Protein AF-A0A9D6KCE3-F1 (afdb_monomer_lite)

Secondary structure (DSSP, 8-state):
--TTTTTTT-HHHHHHHHHHHHHHHHTTT---HHHHHHHHHHHHHHHTS-HHHHHHHHHHHHHHHTS-HHHHHHHHHHHHHHTTS-HHHHHHHHHHHHHHHHS-HHHHHHHHHHHHHHHHS-HHHHHHHHHHHHHTT-

Sequence (138 aa):
MNRALFKKGLWVGMIAVAVLFVGAARAQENPNPEQAKHFQELQQRWRSLSPERQAALKERFKQFKQLPPEERALLMQRFRRFQRLSSEERERIKENFRRWRLLPPERKMELRKKFDSFQKMNPEQRERFREQSRKRRR

Radius of gyration: 19.02 Å; chains: 1; bounding box: 46×37×46 Å

Structure (mmCIF, N/CA/C/O backbone):
data_AF-A0A9D6KCE3-F1
#
_entry.id   AF-A0A9D6KCE3-F1
#
loop_
_atom_site.group_PDB
_atom_site.id
_atom_site.type_symbol
_atom_site.label_atom_id
_atom_site.label_alt_id
_atom_site.label_comp_id
_atom_site.label_asym_id
_atom_site.label_entity_id
_atom_site.label_seq_id
_atom_site.pdbx_PDB_ins_code
_atom_site.Cartn_x
_atom_site.Cartn_y
_atom_site.Cartn_z
_atom_site.occupancy
_atom_site.B_iso_or_equiv
_atom_site.auth_seq_id
_atom_site.auth_comp_id
_atom_site.auth_asym_id
_atom_site.auth_atom_id
_atom_site.pdbx_PDB_model_num
ATOM 1 N N . MET A 1 1 ? -8.340 -6.162 -14.966 1.00 36.62 1 MET A N 1
ATOM 2 C CA . MET A 1 1 ? -8.004 -5.730 -13.585 1.00 36.62 1 MET A CA 1
ATOM 3 C C . MET A 1 1 ? -8.372 -4.262 -13.420 1.00 36.62 1 MET A C 1
ATOM 5 O O . MET A 1 1 ? -7.669 -3.409 -13.957 1.00 36.62 1 MET A O 1
ATOM 9 N N . ASN A 1 2 ? -9.486 -3.962 -12.744 1.00 29.75 2 ASN A N 1
ATOM 10 C CA . ASN A 1 2 ? -9.978 -2.594 -12.577 1.00 29.75 2 ASN A CA 1
ATOM 11 C C . ASN A 1 2 ? -8.948 -1.725 -11.840 1.00 29.75 2 ASN A C 1
ATOM 13 O O . ASN A 1 2 ? -8.785 -1.765 -10.621 1.00 29.75 2 ASN A O 1
ATOM 17 N N . ARG A 1 3 ? -8.227 -0.904 -12.612 1.00 42.88 3 ARG A N 1
ATOM 18 C CA . ARG A 1 3 ? -7.148 -0.007 -12.161 1.00 42.88 3 ARG A CA 1
ATOM 19 C C . ARG A 1 3 ? -7.649 1.140 -11.263 1.00 42.88 3 ARG A C 1
ATOM 21 O O . ARG A 1 3 ? -6.874 2.043 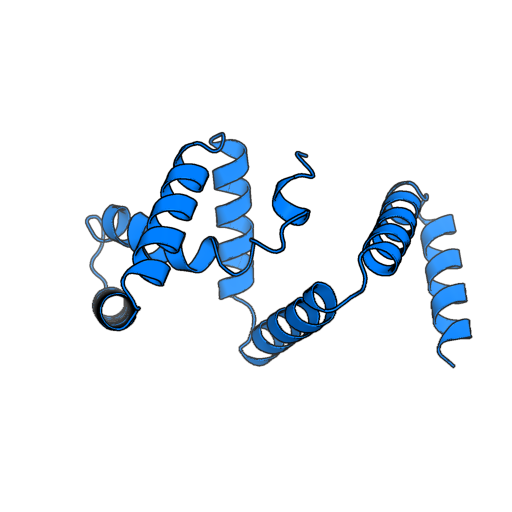-10.954 1.00 42.88 3 ARG A O 1
ATOM 28 N N . ALA A 1 4 ? -8.926 1.143 -10.878 1.00 37.28 4 ALA A N 1
ATOM 29 C CA . ALA A 1 4 ? -9.576 2.181 -10.084 1.00 37.28 4 ALA A CA 1
ATOM 30 C C . ALA A 1 4 ? -9.224 2.100 -8.588 1.00 37.28 4 ALA A C 1
ATOM 32 O O . ALA A 1 4 ? -9.032 3.136 -7.955 1.00 37.28 4 ALA A O 1
ATOM 33 N N . LEU A 1 5 ? -9.007 0.899 -8.038 1.00 41.41 5 LEU A N 1
ATOM 34 C CA . LEU A 1 5 ? -8.707 0.730 -6.607 1.00 41.41 5 LEU A CA 1
ATOM 35 C C . LEU A 1 5 ? -7.290 1.203 -6.219 1.00 41.41 5 LEU A C 1
ATOM 37 O O . LEU A 1 5 ? -7.055 1.604 -5.081 1.00 41.41 5 LEU A O 1
ATOM 41 N N . PHE A 1 6 ? -6.354 1.237 -7.176 1.00 39.06 6 PHE A N 1
ATOM 42 C CA . PHE A 1 6 ? -5.007 1.802 -6.989 1.00 39.06 6 PHE A CA 1
ATOM 43 C C . PHE A 1 6 ? -4.963 3.334 -7.143 1.00 39.06 6 PHE A C 1
ATOM 45 O O . PHE A 1 6 ? -4.039 3.970 -6.640 1.00 39.06 6 P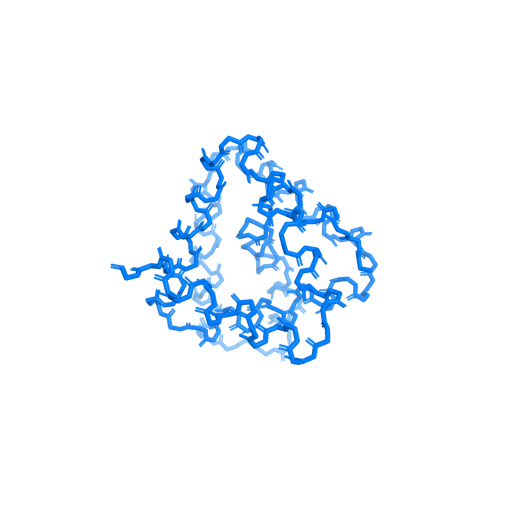HE A O 1
ATOM 52 N N . LYS A 1 7 ? -5.959 3.949 -7.805 1.00 40.62 7 LYS A N 1
AT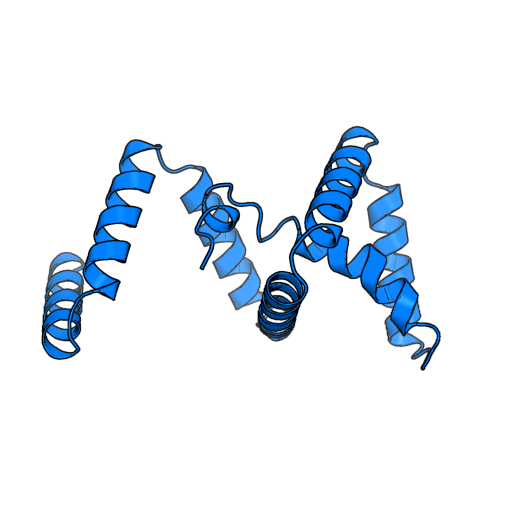OM 53 C CA . LYS A 1 7 ? -5.977 5.396 -8.102 1.00 40.62 7 LYS A CA 1
ATOM 54 C C . LYS A 1 7 ? -6.167 6.279 -6.862 1.00 40.62 7 LYS A C 1
ATOM 56 O O . LYS A 1 7 ? -5.783 7.439 -6.913 1.00 40.62 7 LYS A O 1
ATOM 61 N N . LYS A 1 8 ? -6.718 5.761 -5.756 1.00 35.28 8 LYS A N 1
ATOM 62 C CA . LYS A 1 8 ? -7.082 6.580 -4.579 1.00 35.28 8 LYS A CA 1
ATOM 63 C C . LYS A 1 8 ? -6.270 6.312 -3.303 1.00 35.28 8 LYS A C 1
ATOM 65 O O . LYS A 1 8 ? -6.599 6.849 -2.254 1.00 35.28 8 LYS A O 1
ATOM 70 N N . GLY A 1 9 ? -5.222 5.484 -3.341 1.00 40.22 9 GLY A N 1
ATOM 71 C CA . GLY A 1 9 ? -4.448 5.170 -2.127 1.00 40.22 9 GLY A CA 1
ATOM 72 C C . GLY A 1 9 ? -5.281 4.519 -1.004 1.00 40.22 9 GLY A C 1
ATOM 73 O O . GLY A 1 9 ? -4.962 4.614 0.176 1.00 40.22 9 GLY A O 1
ATOM 74 N N . LEU A 1 10 ? -6.377 3.850 -1.353 1.00 46.81 10 LEU A N 1
ATOM 75 C CA . LEU A 1 10 ? -7.348 3.331 -0.388 1.00 46.81 10 LEU A CA 1
ATOM 76 C C . LEU A 1 10 ? -7.038 1.905 0.112 1.00 46.81 10 LEU A C 1
ATOM 78 O O . LEU A 1 10 ? -7.856 1.311 0.803 1.00 46.81 10 LEU A O 1
ATOM 82 N N . TRP A 1 11 ? -5.873 1.331 -0.202 1.00 45.91 11 TRP A N 1
ATOM 83 C CA . TRP A 1 11 ? -5.587 -0.079 0.106 1.00 45.91 11 TRP A CA 1
ATOM 84 C C . TRP A 1 11 ? -5.212 -0.337 1.572 1.00 45.91 11 TRP A C 1
ATOM 86 O O . TRP A 1 11 ? -5.661 -1.318 2.158 1.00 45.91 11 TRP A O 1
ATOM 96 N N . VAL A 1 12 ? -4.468 0.577 2.204 1.00 45.50 12 VAL A N 1
ATOM 97 C CA . VAL A 1 12 ? -4.086 0.446 3.625 1.00 45.50 12 VAL A CA 1
ATOM 98 C C . VAL A 1 12 ? -5.285 0.718 4.552 1.00 45.50 12 VAL A C 1
ATOM 100 O O . VAL A 1 12 ? -5.374 0.158 5.638 1.00 45.50 12 VAL A O 1
ATOM 103 N N . GLY A 1 13 ? -6.247 1.535 4.103 1.00 40.53 13 GLY A N 1
ATOM 104 C CA . GLY A 1 13 ? -7.429 1.911 4.884 1.00 40.53 13 GLY A CA 1
ATOM 105 C C . GLY A 1 13 ? -8.632 0.967 4.770 1.00 40.53 13 GLY A C 1
ATOM 106 O O . GLY A 1 13 ? -9.408 0.893 5.715 1.00 40.53 13 GLY A O 1
ATOM 107 N N . MET A 1 14 ? -8.822 0.262 3.647 1.00 46.03 14 MET A N 1
ATOM 108 C CA . MET A 1 14 ? -9.971 -0.652 3.469 1.00 46.03 14 MET A CA 1
ATOM 109 C C . MET A 1 14 ? -9.806 -1.977 4.217 1.00 46.03 14 MET A C 1
ATOM 111 O O . MET A 1 14 ? -10.776 -2.573 4.676 1.00 46.03 14 MET A O 1
ATOM 115 N N . ILE A 1 15 ? -8.566 -2.418 4.378 1.00 48.75 15 ILE A N 1
ATOM 116 C CA . ILE A 1 15 ? -8.239 -3.693 5.003 1.00 48.75 15 ILE A CA 1
ATOM 117 C C . ILE A 1 15 ? -8.511 -3.687 6.516 1.00 48.75 15 ILE A C 1
ATOM 119 O O . ILE A 1 15 ? -9.056 -4.656 7.038 1.00 48.75 15 ILE A O 1
ATOM 123 N N . ALA A 1 16 ? -8.202 -2.586 7.210 1.00 48.09 16 ALA A N 1
ATOM 124 C CA . ALA A 1 16 ? -8.461 -2.465 8.646 1.00 48.09 16 ALA A CA 1
ATOM 125 C C . ALA A 1 16 ? -9.961 -2.578 8.983 1.00 48.09 16 ALA A C 1
ATOM 127 O O . ALA A 1 16 ? -10.316 -3.079 10.044 1.00 48.09 16 ALA A O 1
ATOM 128 N N . VAL A 1 17 ? -10.847 -2.181 8.060 1.00 47.16 17 VAL A N 1
ATOM 129 C CA . VAL A 1 17 ? -12.304 -2.292 8.244 1.00 47.16 17 VAL A CA 1
ATOM 130 C C . VAL A 1 17 ? -12.833 -3.678 7.888 1.00 47.16 17 VAL A C 1
ATOM 132 O O . VAL A 1 17 ? -13.759 -4.163 8.530 1.00 47.16 17 VAL A O 1
ATOM 135 N N . ALA A 1 18 ? -12.230 -4.358 6.910 1.00 46.84 18 ALA A N 1
ATOM 136 C CA . ALA A 1 18 ? -12.599 -5.734 6.594 1.00 46.84 18 ALA A CA 1
ATOM 137 C C . ALA A 1 18 ? -12.321 -6.686 7.774 1.00 46.84 18 ALA A C 1
ATOM 139 O O . ALA A 1 18 ? -13.110 -7.595 8.002 1.00 46.84 18 ALA A O 1
ATOM 140 N N . VAL A 1 19 ? -11.278 -6.443 8.580 1.00 49.97 19 VAL A N 1
ATOM 141 C CA . VAL A 1 19 ? -11.038 -7.192 9.833 1.00 49.97 19 VAL A CA 1
ATOM 142 C C . VAL A 1 19 ? -12.160 -6.966 10.851 1.00 49.97 19 VAL A C 1
ATOM 144 O O . VAL A 1 19 ? -12.610 -7.924 11.473 1.00 49.97 19 VAL A O 1
ATOM 147 N N . LEU A 1 20 ? -12.670 -5.734 10.965 1.00 48.50 20 LEU A N 1
ATOM 148 C CA . LEU A 1 20 ? -13.748 -5.391 11.903 1.00 48.50 20 LEU A CA 1
ATOM 149 C C . LEU A 1 20 ? -15.080 -6.091 11.590 1.00 48.50 20 LEU A C 1
ATOM 151 O O . LEU A 1 20 ? -15.877 -6.292 12.499 1.00 48.50 20 LEU A O 1
ATOM 155 N N . PHE A 1 21 ? -15.324 -6.489 10.337 1.00 45.34 21 PHE A N 1
ATOM 156 C CA . PHE A 1 21 ? -16.601 -7.091 9.937 1.00 45.34 21 PHE A CA 1
ATOM 157 C C . PHE A 1 21 ? -16.518 -8.541 9.439 1.00 45.34 21 PHE A C 1
ATOM 159 O O . PHE A 1 21 ? -17.505 -9.262 9.544 1.00 45.34 21 PHE A O 1
ATOM 166 N N . VAL A 1 22 ? -15.377 -9.004 8.915 1.00 45.47 22 VAL A N 1
ATOM 167 C CA . VAL A 1 22 ? -15.191 -10.419 8.528 1.00 45.47 22 VAL A CA 1
ATOM 168 C C . VAL A 1 22 ? -14.829 -11.281 9.745 1.00 45.47 22 VAL A C 1
ATOM 170 O O . VAL A 1 22 ? -15.131 -12.471 9.751 1.00 45.47 22 VAL A O 1
ATOM 173 N N . GLY A 1 23 ? -14.252 -10.690 10.801 1.00 45.69 23 GLY A N 1
ATOM 174 C CA . GLY A 1 23 ? -13.988 -11.389 12.064 1.00 45.69 23 GLY A CA 1
ATOM 175 C C . GLY A 1 23 ? -15.262 -11.844 12.784 1.00 45.69 23 GLY A C 1
ATOM 176 O O . GLY A 1 23 ? -15.306 -12.960 13.286 1.00 45.69 23 GLY A O 1
ATOM 177 N N . ALA A 1 24 ? -16.333 -11.043 12.747 1.00 42.88 24 ALA A N 1
ATOM 178 C CA . ALA A 1 24 ? -17.601 -11.382 13.401 1.00 42.88 24 ALA A CA 1
ATOM 179 C C . ALA A 1 24 ? -18.294 -12.612 12.783 1.00 42.88 24 ALA A C 1
ATOM 181 O O . ALA A 1 24 ? -18.948 -13.362 13.494 1.00 42.88 24 ALA A O 1
ATOM 182 N N . ALA A 1 25 ? -18.112 -12.853 11.478 1.00 40.06 25 ALA A N 1
ATOM 183 C CA . ALA A 1 25 ? -18.742 -13.976 10.780 1.00 40.06 25 ALA A CA 1
ATOM 184 C C . ALA A 1 25 ? -17.970 -15.305 10.907 1.00 40.06 25 ALA A C 1
ATOM 186 O O . ALA A 1 25 ? -18.542 -16.355 10.649 1.00 40.06 25 ALA A O 1
ATOM 187 N N . ARG A 1 26 ? -16.680 -15.280 11.290 1.00 44.06 26 ARG A N 1
ATOM 188 C CA . ARG A 1 26 ? -15.867 -16.495 11.525 1.00 44.06 26 ARG A CA 1
ATOM 189 C C . ARG A 1 26 ? -15.589 -16.800 12.996 1.00 44.06 26 ARG A C 1
ATOM 191 O O . ARG A 1 26 ? -15.171 -17.910 13.303 1.00 44.06 26 ARG A O 1
ATOM 198 N N . ALA A 1 27 ? -15.854 -15.859 13.901 1.00 44.06 27 ALA A N 1
ATOM 199 C CA . ALA A 1 27 ? -15.762 -16.083 15.344 1.00 44.06 27 ALA A CA 1
ATOM 200 C C . ALA A 1 27 ? -16.806 -17.087 15.873 1.00 44.06 27 ALA A C 1
ATOM 202 O O . ALA A 1 27 ? -16.660 -17.580 16.986 1.00 44.06 27 ALA A O 1
ATOM 203 N N . GLN A 1 28 ? -17.839 -17.399 15.082 1.00 42.06 28 GLN A N 1
ATOM 204 C CA . GLN A 1 28 ? -18.905 -18.325 15.461 1.00 42.06 28 GLN A CA 1
ATOM 205 C C . GLN A 1 28 ? -18.544 -19.807 15.232 1.00 42.06 28 GLN A C 1
ATOM 207 O O . GLN A 1 28 ? -19.185 -20.669 15.819 1.00 42.06 28 GLN A O 1
ATOM 212 N N . GLU A 1 29 ? -17.504 -20.114 14.442 1.00 42.59 29 GLU A N 1
ATOM 213 C CA . GLU A 1 29 ? -17.108 -21.502 14.128 1.00 42.59 29 GLU A CA 1
ATOM 214 C C . GLU A 1 29 ? -15.920 -22.023 14.964 1.00 42.59 29 GLU A C 1
ATOM 216 O O . GLU A 1 29 ? -15.763 -23.235 15.074 1.00 42.59 29 GLU A O 1
ATOM 221 N N . ASN A 1 30 ? -15.086 -21.159 15.573 1.00 50.53 30 ASN A N 1
ATOM 222 C CA . ASN A 1 30 ? -14.035 -21.590 16.514 1.00 50.53 30 ASN A CA 1
ATOM 223 C C . ASN A 1 30 ? -13.483 -20.417 17.371 1.00 50.53 30 ASN A C 1
ATOM 225 O O . ASN A 1 30 ? -12.611 -19.673 16.902 1.00 50.53 30 ASN A O 1
ATOM 229 N N . PRO A 1 31 ? -13.964 -20.203 18.610 1.00 52.38 31 PRO A N 1
ATOM 230 C CA . PRO A 1 31 ? -13.528 -19.092 19.453 1.00 52.38 31 PRO A CA 1
ATOM 231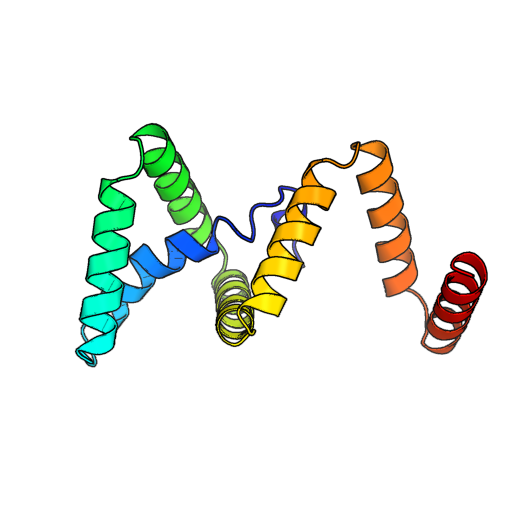 C C . PRO A 1 31 ? -12.173 -19.395 20.113 1.00 52.38 31 PRO A C 1
ATOM 233 O O . PRO A 1 31 ? -12.095 -19.785 21.274 1.00 52.38 31 PRO A O 1
ATOM 236 N N . ASN A 1 32 ? -11.071 -19.190 19.387 1.00 62.22 32 ASN A N 1
ATOM 237 C CA . ASN A 1 32 ? -9.748 -19.159 20.014 1.00 62.22 32 ASN A CA 1
ATOM 238 C C . ASN A 1 32 ? -9.659 -17.917 20.944 1.00 62.22 32 ASN A C 1
ATOM 240 O O . ASN A 1 32 ? -9.892 -16.798 20.468 1.00 62.22 32 ASN A O 1
ATOM 244 N N . PRO A 1 33 ? -9.297 -18.063 22.235 1.00 61.66 33 PRO A N 1
ATOM 245 C CA . PRO A 1 33 ? -9.207 -16.952 23.191 1.00 61.66 33 PRO A CA 1
ATOM 246 C C . PRO A 1 33 ? -8.252 -15.823 22.764 1.00 61.66 33 PRO A C 1
ATOM 248 O O . PRO A 1 33 ? -8.480 -14.662 23.113 1.00 61.66 33 PRO A O 1
ATOM 251 N N . GLU A 1 34 ? -7.227 -16.103 21.954 1.00 64.75 34 GLU A N 1
ATOM 252 C CA . GLU A 1 34 ? -6.366 -15.053 21.390 1.00 64.75 34 GLU A CA 1
ATOM 253 C C . GLU A 1 34 ? -7.093 -14.179 20.359 1.00 64.75 34 GLU A C 1
ATOM 255 O O . GLU A 1 34 ? -6.889 -12.964 20.299 1.00 64.75 34 GLU A O 1
ATOM 260 N N . GLN A 1 35 ? -8.001 -14.768 19.575 1.00 59.50 35 GLN A N 1
ATOM 261 C CA . GLN A 1 35 ? -8.817 -14.017 18.617 1.00 59.50 35 GLN A CA 1
ATOM 262 C C . GLN A 1 35 ? -9.841 -13.134 19.335 1.00 59.50 35 GLN A C 1
ATOM 264 O O . GLN A 1 35 ? -10.097 -12.016 18.888 1.00 59.50 35 GLN A O 1
ATOM 269 N N . ALA A 1 36 ? -10.378 -13.596 20.471 1.00 64.06 36 ALA A N 1
ATOM 270 C CA . ALA A 1 36 ? -11.282 -12.809 21.305 1.00 64.06 36 ALA A CA 1
ATOM 271 C C . ALA A 1 36 ? -10.595 -11.550 21.865 1.00 64.06 36 ALA A C 1
ATOM 273 O O . ALA A 1 36 ? -11.158 -10.458 21.769 1.00 64.06 36 ALA A O 1
ATOM 274 N N . LYS A 1 37 ? -9.352 -11.667 22.360 1.00 69.12 37 LYS A N 1
ATOM 275 C CA . LYS A 1 37 ? -8.552 -10.507 22.801 1.00 69.12 37 LYS A CA 1
ATOM 276 C C . LYS A 1 37 ? -8.295 -9.528 21.658 1.00 69.12 37 LYS A C 1
ATOM 278 O O . LYS A 1 37 ? -8.545 -8.333 21.800 1.00 69.12 37 LYS A O 1
ATOM 283 N N . HIS A 1 38 ? -7.888 -10.032 20.493 1.00 64.69 38 HIS A N 1
ATOM 284 C CA . HIS A 1 38 ? -7.670 -9.185 19.321 1.00 64.69 38 HIS A CA 1
ATOM 285 C C . HIS A 1 38 ? -8.951 -8.454 18.883 1.00 64.69 38 HIS A C 1
ATOM 287 O O . HIS A 1 38 ? -8.916 -7.281 18.511 1.00 64.69 38 HIS A O 1
ATOM 293 N N . PHE A 1 39 ? -10.102 -9.125 18.961 1.00 59.03 39 PHE A N 1
ATOM 294 C CA . PHE A 1 39 ? -11.396 -8.522 18.657 1.00 59.03 39 PHE A CA 1
ATOM 295 C C . PHE A 1 39 ? -11.773 -7.420 19.657 1.00 59.03 39 PHE A C 1
ATOM 297 O O . PHE A 1 39 ? -12.222 -6.350 19.241 1.00 59.03 39 PHE A O 1
ATOM 304 N N . GLN A 1 40 ? -11.532 -7.632 20.954 1.00 69.56 40 GLN A N 1
ATOM 305 C CA . GLN A 1 40 ? -11.746 -6.613 21.986 1.00 69.56 40 GLN A CA 1
ATOM 306 C C . GLN A 1 40 ? -10.867 -5.374 21.761 1.00 69.56 40 GLN A C 1
ATOM 308 O O . GLN A 1 40 ? -11.376 -4.253 21.782 1.00 69.56 40 GLN A O 1
ATOM 313 N N . GLU A 1 41 ? -9.577 -5.552 21.465 1.00 72.56 41 GLU A N 1
ATOM 314 C CA . GLU A 1 41 ? -8.665 -4.443 21.145 1.00 72.56 41 GLU A CA 1
ATOM 315 C C . GLU A 1 41 ? -9.141 -3.638 19.930 1.00 72.56 41 GLU A C 1
ATOM 317 O O . GLU A 1 41 ? -9.110 -2.404 19.918 1.00 72.56 41 GLU A O 1
ATOM 322 N N . LEU A 1 42 ? -9.607 -4.329 18.889 1.00 66.38 42 LEU A N 1
ATOM 323 C CA . LEU A 1 42 ? -10.145 -3.693 17.692 1.00 66.38 42 LEU A CA 1
ATOM 324 C C . LEU A 1 42 ? -11.443 -2.933 17.981 1.00 66.38 42 LEU A C 1
ATOM 326 O O . LEU A 1 42 ? -11.634 -1.836 17.451 1.00 66.38 42 LEU A O 1
ATOM 330 N N . GLN A 1 43 ? -12.312 -3.473 18.836 1.00 68.50 43 GLN A N 1
ATOM 331 C CA . GLN A 1 43 ? -13.543 -2.810 19.259 1.00 68.50 43 GLN A CA 1
ATOM 332 C C . GLN A 1 43 ? -13.254 -1.556 20.091 1.00 68.50 43 GLN A C 1
ATOM 334 O O . GLN A 1 43 ? -13.881 -0.518 19.868 1.00 68.50 43 GLN A O 1
ATOM 339 N N . GLN A 1 44 ? -12.285 -1.613 21.008 1.00 76.81 44 GLN A N 1
ATOM 340 C CA . GLN A 1 44 ? -11.843 -0.442 21.766 1.00 76.81 44 GLN A CA 1
ATOM 341 C C . GLN A 1 44 ? -11.259 0.628 20.842 1.00 76.81 44 GLN A C 1
ATOM 343 O O . GLN A 1 44 ? -11.673 1.785 20.908 1.00 76.81 44 GLN A O 1
ATOM 348 N N . ARG A 1 45 ? -10.388 0.235 19.902 1.00 74.94 45 ARG A N 1
ATOM 349 C CA . ARG A 1 45 ? -9.865 1.143 18.869 1.00 74.94 45 ARG A CA 1
ATOM 350 C C . ARG A 1 45 ? -10.969 1.751 18.018 1.00 74.94 45 ARG A C 1
ATOM 352 O O . ARG A 1 45 ? -10.867 2.911 17.654 1.00 74.94 45 ARG A O 1
ATOM 359 N N . TRP A 1 46 ? -12.012 0.996 17.681 1.00 73.69 46 TRP A N 1
ATOM 360 C CA . TRP A 1 46 ? -13.155 1.526 16.939 1.00 73.69 46 TRP A CA 1
ATOM 361 C C . TRP A 1 46 ? -13.913 2.582 17.744 1.00 73.69 46 TRP A C 1
ATOM 363 O O . TRP A 1 46 ? -14.194 3.660 17.225 1.00 73.69 46 TRP A O 1
ATOM 373 N N . ARG A 1 47 ? -14.205 2.292 19.018 1.00 79.12 47 ARG A N 1
ATOM 374 C CA . ARG A 1 47 ? -14.877 3.230 19.929 1.00 79.12 47 ARG A CA 1
ATOM 375 C C . ARG A 1 47 ? -14.053 4.495 20.167 1.00 79.12 47 ARG A C 1
ATOM 377 O O . ARG A 1 47 ? -14.638 5.556 20.329 1.00 79.12 47 ARG A O 1
ATOM 384 N N . SER A 1 48 ? -12.723 4.401 20.122 1.00 82.69 48 SER A N 1
ATOM 385 C CA . SER A 1 48 ? -11.827 5.555 20.252 1.00 82.69 48 SER A CA 1
ATOM 386 C C . SER A 1 48 ? -11.695 6.395 18.971 1.00 82.69 48 SER A C 1
ATOM 388 O O . SER A 1 48 ? -10.993 7.405 18.976 1.00 82.69 48 SER A O 1
ATOM 390 N N . LEU A 1 49 ? -12.292 5.988 17.842 1.00 81.12 49 LEU A N 1
ATOM 391 C CA . LEU A 1 49 ? -12.301 6.798 16.620 1.00 81.12 49 LEU A CA 1
ATOM 392 C C . LEU A 1 49 ? -13.380 7.877 16.695 1.00 81.12 49 LEU A C 1
ATOM 394 O O . LEU A 1 49 ? -14.493 7.606 17.141 1.00 81.12 49 LEU A O 1
ATOM 398 N N . SER A 1 50 ? -13.080 9.060 16.149 1.00 87.06 50 SER A N 1
ATOM 399 C CA . SER A 1 50 ? -14.073 10.126 16.003 1.00 87.06 50 SER A CA 1
ATOM 400 C C . SER A 1 50 ? -15.255 9.684 15.120 1.00 87.06 50 SER A C 1
ATOM 402 O O . SER A 1 50 ? -15.074 8.831 14.235 1.00 87.06 50 SER A O 1
ATOM 404 N N . PRO A 1 51 ? -16.455 10.258 15.311 1.00 85.44 51 PRO A N 1
ATOM 405 C CA . PRO A 1 51 ? -17.643 9.913 14.530 1.00 85.44 51 PRO A CA 1
ATOM 406 C C . PRO A 1 51 ? -17.426 10.005 13.012 1.00 85.44 51 PRO A C 1
ATOM 408 O O . PRO A 1 51 ? -17.856 9.122 12.266 1.00 85.44 51 PRO A O 1
ATOM 411 N N . GLU A 1 52 ? -16.676 11.003 12.542 1.00 83.00 52 GLU A N 1
ATOM 412 C CA . GLU A 1 52 ? -16.367 11.209 11.121 1.00 83.00 52 GLU A CA 1
ATOM 413 C C . GLU A 1 52 ? -15.499 10.070 10.581 1.00 83.00 52 GLU A C 1
ATOM 415 O O . GLU A 1 52 ? -15.719 9.560 9.478 1.00 83.00 52 GLU A O 1
ATOM 420 N N . ARG A 1 53 ? -14.518 9.619 11.375 1.00 75.25 53 ARG A N 1
ATOM 421 C CA . ARG A 1 53 ? -13.672 8.477 11.011 1.00 75.25 53 ARG A CA 1
ATOM 422 C C . ARG A 1 53 ? -14.484 7.190 10.986 1.00 75.25 53 ARG A C 1
ATOM 424 O O . ARG A 1 53 ? -14.332 6.411 10.047 1.00 75.25 53 ARG A O 1
ATOM 431 N N . GLN A 1 54 ? -15.362 6.973 11.963 1.00 77.19 54 GLN A N 1
ATOM 432 C CA . GLN A 1 54 ? -16.256 5.815 11.969 1.00 77.19 54 GLN A CA 1
ATOM 433 C C . GLN A 1 54 ? -17.169 5.809 10.734 1.00 77.19 54 GLN A C 1
ATOM 435 O O . GLN A 1 54 ? -17.291 4.780 10.068 1.00 77.19 54 GLN A O 1
ATOM 440 N N . ALA A 1 55 ? -17.759 6.953 10.374 1.00 81.62 55 ALA A N 1
ATOM 441 C CA . ALA A 1 55 ? -18.594 7.096 9.182 1.00 81.62 55 ALA A CA 1
ATOM 442 C C . ALA A 1 55 ? -17.810 6.800 7.891 1.00 81.62 55 ALA A C 1
ATOM 444 O O . ALA A 1 55 ? -18.248 5.989 7.072 1.00 81.62 55 ALA A O 1
ATOM 445 N N . ALA A 1 56 ? -16.606 7.362 7.746 1.00 77.88 56 ALA A N 1
ATOM 446 C CA . ALA A 1 56 ? -15.744 7.109 6.593 1.00 77.88 56 ALA A CA 1
ATOM 447 C C . ALA A 1 56 ? -15.358 5.625 6.454 1.00 77.88 56 ALA A C 1
ATOM 449 O O . ALA A 1 56 ? -15.252 5.103 5.341 1.00 77.88 56 ALA A O 1
ATOM 450 N N . LEU A 1 57 ? -15.141 4.926 7.571 1.00 74.75 57 LEU A N 1
ATOM 451 C CA . LEU A 1 57 ? -14.841 3.495 7.562 1.00 74.75 57 LEU A CA 1
ATOM 452 C C . LEU A 1 57 ? -16.083 2.654 7.237 1.00 74.75 57 LEU A C 1
ATOM 454 O O . LEU A 1 57 ? -15.976 1.733 6.427 1.00 74.75 57 LEU A O 1
ATOM 458 N N . LYS A 1 58 ? -17.261 2.995 7.780 1.00 77.81 58 LYS A N 1
ATOM 459 C CA . LYS A 1 58 ? -18.538 2.350 7.419 1.00 77.81 58 LYS A CA 1
ATOM 460 C C . LYS A 1 58 ? -18.814 2.456 5.918 1.00 77.81 58 LYS A C 1
ATOM 462 O O . LYS A 1 58 ? -19.187 1.466 5.295 1.00 77.81 58 LYS A O 1
ATOM 467 N N . GLU A 1 59 ? -18.578 3.622 5.325 1.00 78.38 59 GLU A N 1
ATOM 468 C CA . GLU A 1 59 ? -18.787 3.841 3.892 1.00 78.38 59 GLU A CA 1
ATOM 469 C C . GLU A 1 59 ? -17.837 2.993 3.033 1.00 78.38 59 GLU A C 1
ATOM 471 O O . GLU A 1 59 ? -18.256 2.289 2.115 1.00 78.38 59 GLU A O 1
ATOM 476 N N . ARG A 1 60 ? -16.553 2.941 3.401 1.00 72.94 60 ARG A N 1
ATOM 477 C CA . ARG A 1 60 ? -15.581 2.049 2.744 1.00 72.94 60 ARG A CA 1
ATOM 478 C C . ARG A 1 60 ? -15.973 0.579 2.848 1.00 72.94 60 ARG A C 1
ATOM 480 O O . ARG A 1 60 ? -15.736 -0.186 1.916 1.00 72.94 60 ARG A O 1
ATOM 487 N N . PHE A 1 61 ? -16.565 0.175 3.969 1.00 74.19 61 PHE A N 1
ATOM 488 C CA . PHE A 1 61 ? -17.042 -1.190 4.142 1.00 74.19 61 PHE A CA 1
ATOM 489 C C . PHE A 1 61 ? -18.223 -1.521 3.227 1.00 74.19 61 PHE A C 1
ATOM 491 O O . PHE A 1 61 ? -18.250 -2.601 2.637 1.00 74.19 61 PHE A O 1
ATOM 498 N N . LYS A 1 62 ? -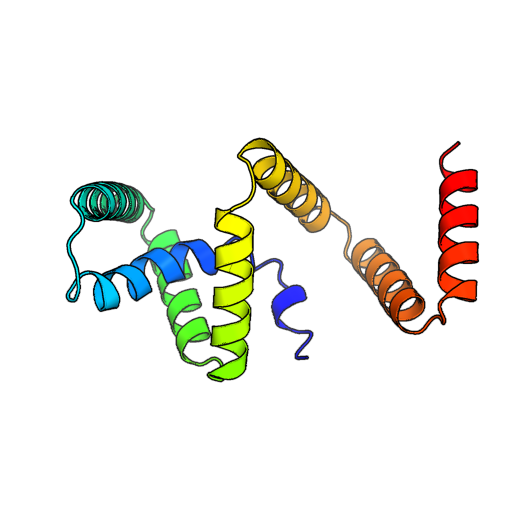19.170 -0.589 3.059 1.00 78.00 62 LYS A N 1
ATOM 499 C CA . LYS A 1 62 ? -20.264 -0.738 2.088 1.00 78.00 62 LYS A CA 1
ATOM 500 C C . LYS A 1 62 ? -19.717 -0.919 0.673 1.00 78.00 62 LYS A C 1
ATOM 502 O O . LYS A 1 62 ? -20.095 -1.874 0.001 1.00 78.00 62 LYS A O 1
ATOM 507 N N . GLN A 1 63 ? -18.759 -0.084 0.271 1.00 76.19 63 GLN A N 1
ATOM 508 C CA . GLN A 1 63 ? -18.095 -0.196 -1.032 1.00 76.19 63 GLN A CA 1
ATOM 509 C C . GLN A 1 63 ? -17.397 -1.549 -1.204 1.00 76.19 63 GLN A C 1
ATOM 511 O O . GLN A 1 63 ? -17.521 -2.174 -2.249 1.00 76.19 63 GLN A O 1
ATOM 516 N N . PHE A 1 64 ? -16.719 -2.048 -0.166 1.00 71.06 64 PHE A N 1
ATOM 517 C CA . PHE A 1 64 ? -16.102 -3.375 -0.195 1.00 71.06 64 PHE A CA 1
ATOM 518 C C . PHE A 1 64 ? -17.127 -4.504 -0.381 1.00 71.06 64 PHE A C 1
ATOM 520 O O . PHE A 1 64 ? -16.883 -5.430 -1.153 1.00 71.06 64 PHE A O 1
ATOM 527 N N . LYS A 1 65 ? -18.277 -4.437 0.303 1.00 75.25 65 LYS A N 1
ATOM 528 C CA . LYS A 1 65 ? -19.352 -5.433 0.165 1.00 75.25 65 LYS A CA 1
ATOM 529 C C . LYS A 1 65 ? -19.944 -5.473 -1.243 1.00 75.25 65 LYS A C 1
ATOM 531 O O . LYS A 1 65 ? -20.335 -6.552 -1.679 1.00 75.25 65 LYS A O 1
ATOM 536 N N . GLN A 1 66 ? -19.979 -4.329 -1.923 1.00 82.00 66 GLN A N 1
ATOM 537 C CA . GLN A 1 66 ? -20.470 -4.184 -3.295 1.00 82.00 66 GLN A CA 1
ATOM 538 C C . GLN A 1 66 ? -19.471 -4.665 -4.358 1.00 82.00 66 GLN A C 1
ATOM 540 O O . GLN A 1 66 ? -19.833 -4.762 -5.527 1.00 82.00 66 GLN A O 1
ATOM 545 N N . LEU A 1 67 ? -18.219 -4.962 -3.988 1.00 77.94 67 LEU A N 1
ATOM 546 C CA . LEU A 1 67 ? -17.250 -5.492 -4.944 1.00 77.94 67 LEU A CA 1
ATOM 547 C C . LEU A 1 67 ? -17.648 -6.903 -5.410 1.00 77.94 67 LEU A C 1
ATOM 549 O O . LEU A 1 67 ? -18.119 -7.700 -4.587 1.00 77.94 67 LEU A O 1
ATOM 553 N N . PRO A 1 68 ? -17.372 -7.252 -6.682 1.00 85.12 68 PRO A N 1
ATOM 554 C CA . PRO A 1 68 ? -17.531 -8.612 -7.180 1.00 85.12 68 PRO A CA 1
ATOM 555 C C . PRO A 1 68 ? -16.796 -9.631 -6.296 1.00 85.12 68 PRO A C 1
ATOM 557 O O . PRO A 1 68 ? -15.732 -9.313 -5.741 1.00 85.12 68 PRO A O 1
ATOM 560 N N . PRO A 1 69 ? -17.328 -10.854 -6.139 1.00 81.56 69 PRO A N 1
ATOM 561 C CA . PRO A 1 69 ? -16.759 -11.855 -5.242 1.00 81.56 69 PRO A CA 1
ATOM 562 C C . PRO A 1 69 ? -15.282 -12.158 -5.537 1.00 81.56 69 PRO A C 1
ATOM 564 O O . PRO A 1 69 ? -14.500 -12.314 -4.596 1.00 81.56 69 PRO A O 1
ATOM 567 N N . GLU A 1 70 ? -14.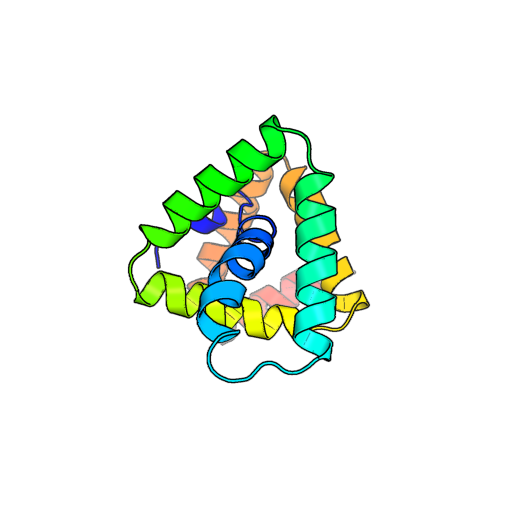869 -12.133 -6.802 1.00 80.44 70 GLU A N 1
ATOM 568 C CA . GLU A 1 70 ? -13.487 -12.328 -7.250 1.00 80.44 70 GLU A CA 1
ATOM 569 C C . GLU A 1 70 ? -12.578 -11.182 -6.788 1.00 80.44 70 GLU A C 1
ATOM 571 O O . GLU A 1 70 ? -11.467 -11.406 -6.296 1.00 80.44 70 GLU A O 1
ATOM 576 N N . GLU A 1 71 ? -13.051 -9.936 -6.892 1.00 75.00 71 GLU A N 1
ATOM 577 C CA . GLU A 1 71 ? -12.299 -8.766 -6.433 1.00 75.00 71 GLU A CA 1
ATOM 578 C C . GLU A 1 71 ? -12.134 -8.786 -4.908 1.00 75.00 71 GLU A C 1
ATOM 580 O O . GLU A 1 71 ? -11.038 -8.525 -4.395 1.00 75.00 71 GLU A O 1
ATOM 585 N N . ARG A 1 72 ? -13.185 -9.172 -4.172 1.00 74.62 72 ARG A N 1
ATOM 586 C CA . ARG A 1 72 ? -13.112 -9.366 -2.715 1.00 74.62 72 ARG A CA 1
ATOM 587 C C . ARG A 1 72 ? -12.134 -10.477 -2.343 1.00 74.62 72 ARG A C 1
ATOM 589 O O . ARG A 1 72 ? -11.343 -10.295 -1.418 1.00 74.62 72 ARG A O 1
ATOM 596 N N . ALA A 1 73 ? -12.155 -11.606 -3.052 1.00 77.44 73 ALA A N 1
ATOM 597 C CA . ALA A 1 73 ? -11.245 -12.723 -2.804 1.00 77.44 73 ALA A CA 1
ATOM 598 C C . ALA A 1 73 ? -9.781 -12.307 -3.012 1.00 77.44 73 ALA A C 1
ATOM 600 O O . ALA A 1 73 ? -8.932 -12.562 -2.153 1.00 77.44 73 ALA A O 1
ATOM 601 N N . LEU A 1 74 ? -9.494 -11.573 -4.090 1.00 75.75 74 LEU A N 1
ATOM 602 C CA . LEU A 1 74 ? -8.166 -11.022 -4.363 1.00 75.75 74 LEU A CA 1
ATOM 603 C C . LEU A 1 74 ? -7.708 -10.044 -3.269 1.00 75.75 74 LEU A C 1
ATOM 605 O O . LEU A 1 74 ? -6.549 -10.075 -2.840 1.00 75.75 74 LEU A O 1
ATOM 609 N N . LEU A 1 75 ? -8.611 -9.175 -2.806 1.00 72.88 75 LEU A N 1
ATOM 610 C CA . LEU A 1 75 ? -8.357 -8.255 -1.696 1.00 72.88 75 LEU A CA 1
ATOM 611 C C . LEU A 1 75 ? -7.994 -9.016 -0.417 1.00 72.88 75 LEU A C 1
ATOM 613 O O . LEU A 1 75 ? -6.980 -8.711 0.213 1.00 72.88 75 LEU A O 1
ATOM 617 N N . MET A 1 76 ? -8.773 -10.043 -0.075 1.00 72.06 76 MET A N 1
ATOM 618 C CA . MET A 1 76 ? -8.538 -10.887 1.098 1.00 72.06 76 MET A CA 1
ATOM 619 C C . MET A 1 76 ? -7.225 -11.671 1.002 1.00 72.06 76 MET A C 1
ATOM 621 O O . MET A 1 76 ? -6.483 -11.745 1.981 1.00 72.06 76 MET A O 1
ATOM 625 N N . GLN A 1 77 ? -6.879 -12.210 -0.168 1.00 77.00 77 GLN A N 1
ATOM 626 C CA . GLN A 1 77 ? -5.625 -12.943 -0.369 1.00 77.00 77 GLN A CA 1
ATOM 627 C C . GLN A 1 77 ? -4.398 -12.051 -0.131 1.00 77.00 77 GLN A C 1
ATOM 629 O O . GLN A 1 77 ? -3.472 -12.405 0.602 1.00 77.00 77 GLN A O 1
ATOM 634 N N . ARG A 1 78 ? -4.390 -10.868 -0.742 1.00 74.25 78 ARG A N 1
ATOM 635 C CA . ARG A 1 78 ? -3.321 -9.876 -0.570 1.00 74.25 78 ARG A CA 1
ATOM 636 C C . ARG A 1 78 ? -3.255 -9.360 0.866 1.00 74.25 78 ARG A C 1
ATOM 638 O O . ARG A 1 78 ? -2.158 -9.127 1.366 1.00 74.25 78 ARG A O 1
ATOM 645 N N . PHE A 1 79 ? -4.396 -9.226 1.540 1.00 71.56 79 PHE A N 1
ATOM 646 C CA . PHE A 1 79 ? -4.413 -8.892 2.958 1.00 71.56 79 PHE A CA 1
ATOM 647 C C . PHE A 1 79 ? -3.741 -9.969 3.813 1.00 71.56 79 PHE A C 1
ATOM 649 O O . PHE A 1 79 ? -2.850 -9.648 4.594 1.00 71.56 79 PHE A O 1
ATOM 656 N N . ARG A 1 80 ? -4.094 -11.246 3.619 1.00 72.94 80 ARG A N 1
ATOM 657 C CA . ARG A 1 80 ? -3.442 -12.360 4.326 1.00 72.94 80 ARG A CA 1
ATOM 658 C C . ARG A 1 80 ? -1.931 -12.362 4.105 1.00 72.94 80 ARG A C 1
ATOM 660 O O . ARG A 1 80 ? -1.179 -12.626 5.034 1.00 72.94 80 ARG A O 1
ATOM 667 N N . ARG A 1 81 ? -1.471 -12.019 2.896 1.00 74.31 81 ARG A N 1
ATOM 668 C CA . ARG A 1 81 ? -0.038 -11.841 2.617 1.00 74.31 81 ARG A CA 1
ATOM 669 C C . ARG A 1 81 ? 0.556 -10.688 3.425 1.00 74.31 81 ARG A C 1
ATOM 671 O O . ARG A 1 81 ? 1.600 -10.867 4.033 1.00 74.31 81 ARG A O 1
ATOM 678 N N . PHE A 1 82 ? -0.119 -9.542 3.481 1.00 69.38 82 PHE A N 1
ATOM 679 C CA . PHE A 1 82 ? 0.321 -8.393 4.274 1.00 69.38 82 PHE A CA 1
ATOM 680 C C . PHE A 1 82 ? 0.400 -8.702 5.781 1.00 69.38 82 PHE A C 1
ATOM 682 O O . PHE A 1 82 ? 1.359 -8.304 6.434 1.00 69.38 82 PHE A O 1
ATOM 689 N N . GLN A 1 83 ? -0.556 -9.458 6.333 1.00 70.69 83 GLN A N 1
ATOM 690 C CA . GLN A 1 83 ? -0.530 -9.902 7.737 1.00 70.69 83 GLN A CA 1
ATOM 691 C C . GLN A 1 83 ? 0.593 -10.889 8.063 1.00 70.69 83 GLN A C 1
ATOM 693 O O . GLN A 1 83 ? 0.855 -11.132 9.235 1.00 70.69 83 GLN A O 1
ATOM 698 N N . ARG A 1 84 ? 1.236 -11.478 7.056 1.00 79.12 84 ARG A N 1
ATOM 699 C CA . ARG A 1 84 ? 2.392 -12.360 7.246 1.00 79.12 84 ARG A CA 1
ATOM 700 C C . ARG A 1 84 ? 3.724 -11.622 7.142 1.00 79.12 84 ARG A C 1
ATOM 702 O O . ARG A 1 84 ? 4.740 -12.195 7.500 1.00 79.12 84 ARG A O 1
ATOM 709 N N . LEU A 1 85 ? 3.717 -10.372 6.674 1.00 77.81 85 LEU A N 1
ATOM 710 C CA . LEU A 1 85 ? 4.918 -9.537 6.626 1.00 77.81 85 LEU A CA 1
ATOM 711 C C . LEU A 1 85 ? 5.393 -9.199 8.038 1.00 77.81 85 LEU A C 1
ATOM 713 O O . LEU A 1 85 ? 4.557 -9.042 8.939 1.00 77.81 85 LEU A O 1
ATOM 717 N N . SER A 1 86 ? 6.700 -9.017 8.202 1.00 85.00 86 SER A N 1
ATOM 718 C CA . SER A 1 86 ? 7.294 -8.542 9.453 1.00 85.00 86 SER A CA 1
ATOM 719 C C . SER A 1 86 ? 6.828 -7.118 9.787 1.00 85.00 86 SER A C 1
ATOM 721 O O . SER A 1 86 ? 6.292 -6.391 8.943 1.00 85.00 86 SER A O 1
ATOM 723 N N . SER A 1 87 ? 7.005 -6.693 11.038 1.00 80.12 87 SER A N 1
ATOM 724 C CA . SER A 1 87 ? 6.707 -5.316 11.457 1.00 80.12 87 SER A CA 1
ATOM 725 C C . SER A 1 87 ? 7.480 -4.290 10.623 1.00 80.12 87 SER A C 1
ATOM 727 O O . SER A 1 87 ? 6.887 -3.320 10.149 1.00 80.12 87 SER A O 1
ATOM 729 N N . GLU A 1 88 ? 8.763 -4.545 10.367 1.00 81.94 88 GLU A N 1
ATOM 730 C CA . GLU A 1 88 ? 9.632 -3.689 9.558 1.00 81.94 88 GLU A CA 1
ATOM 731 C C . GLU A 1 88 ? 9.147 -3.584 8.106 1.00 81.94 88 GLU A C 1
ATOM 733 O O . GLU A 1 88 ? 9.019 -2.487 7.558 1.00 81.94 88 GLU A O 1
ATOM 738 N N . GLU A 1 89 ? 8.792 -4.708 7.482 1.00 76.31 89 GLU A N 1
ATOM 739 C CA . GLU A 1 89 ? 8.260 -4.716 6.118 1.00 76.31 89 GLU A CA 1
ATOM 740 C C . GLU A 1 89 ? 6.941 -3.942 6.020 1.00 76.31 89 GLU A C 1
ATOM 742 O O . GLU A 1 89 ? 6.721 -3.182 5.068 1.00 76.31 89 GLU A O 1
ATOM 747 N N . ARG A 1 90 ? 6.061 -4.091 7.018 1.00 74.75 90 ARG A N 1
ATOM 748 C CA . ARG A 1 90 ? 4.809 -3.326 7.087 1.00 74.75 90 ARG A CA 1
ATOM 749 C C . ARG A 1 90 ? 5.079 -1.835 7.224 1.00 74.75 90 ARG A C 1
ATOM 751 O O . ARG A 1 90 ? 4.416 -1.057 6.535 1.00 74.75 90 ARG A O 1
ATOM 758 N N . GLU A 1 91 ? 6.024 -1.429 8.069 1.00 77.31 91 GLU A N 1
ATOM 759 C CA . GLU A 1 91 ? 6.395 -0.017 8.214 1.00 77.31 91 GLU A CA 1
ATOM 760 C C . GLU A 1 91 ? 7.002 0.541 6.931 1.00 77.31 91 GLU A C 1
ATOM 762 O O . GLU A 1 91 ? 6.582 1.599 6.460 1.00 77.31 91 GLU A O 1
ATOM 767 N N . ARG A 1 92 ? 7.875 -0.215 6.263 1.00 76.69 92 ARG A N 1
ATOM 768 C CA . ARG A 1 92 ? 8.424 0.177 4.962 1.00 76.69 92 ARG A CA 1
ATOM 769 C C . ARG A 1 92 ? 7.327 0.395 3.921 1.00 76.69 92 ARG A C 1
ATOM 771 O O . ARG A 1 92 ? 7.374 1.360 3.158 1.00 76.69 92 ARG A O 1
ATOM 778 N N . ILE A 1 93 ? 6.315 -0.474 3.883 1.00 75.00 93 ILE A N 1
ATOM 779 C CA . ILE A 1 93 ? 5.161 -0.312 2.987 1.00 75.00 93 ILE A CA 1
ATOM 780 C C . ILE A 1 93 ? 4.358 0.942 3.344 1.00 75.00 93 ILE A C 1
ATOM 782 O O . ILE A 1 93 ? 3.992 1.702 2.442 1.00 75.00 93 ILE A O 1
ATOM 786 N N . LYS A 1 94 ? 4.086 1.176 4.633 1.00 75.12 94 LYS A N 1
ATOM 787 C CA . LYS A 1 94 ? 3.366 2.373 5.094 1.00 75.12 94 LYS A CA 1
ATOM 788 C C . LYS A 1 94 ? 4.117 3.649 4.722 1.00 75.12 94 LYS A C 1
ATOM 790 O O . LYS A 1 94 ? 3.493 4.587 4.228 1.00 75.12 94 LYS A O 1
ATOM 795 N N . GLU A 1 95 ? 5.430 3.673 4.902 1.00 78.00 95 GLU A N 1
ATOM 796 C CA . GLU A 1 95 ? 6.271 4.827 4.597 1.00 78.00 95 GLU A CA 1
ATOM 797 C C . GLU A 1 95 ? 6.337 5.100 3.090 1.00 78.00 95 GLU A C 1
ATOM 799 O O . GLU A 1 95 ? 6.059 6.213 2.639 1.00 78.00 95 GLU A O 1
ATOM 804 N N . ASN A 1 96 ? 6.565 4.064 2.278 1.00 74.62 96 ASN A N 1
ATOM 805 C CA . ASN A 1 96 ? 6.494 4.176 0.818 1.00 74.62 96 ASN A CA 1
ATOM 806 C C . ASN A 1 96 ? 5.138 4.726 0.358 1.00 74.62 96 ASN A C 1
ATOM 808 O O . ASN A 1 96 ? 5.059 5.545 -0.560 1.00 74.62 96 ASN A O 1
ATOM 812 N N . PHE A 1 97 ? 4.061 4.297 1.014 1.00 73.06 97 PHE A N 1
ATOM 813 C CA . PHE A 1 97 ? 2.722 4.774 0.721 1.00 73.06 97 PHE A CA 1
ATOM 814 C C . PHE A 1 97 ? 2.508 6.244 1.120 1.00 73.06 97 PHE A C 1
ATOM 816 O O . PHE A 1 97 ? 1.894 6.996 0.358 1.00 73.06 97 PHE A O 1
ATOM 823 N N . ARG A 1 98 ? 3.033 6.682 2.273 1.00 77.19 98 ARG A N 1
ATOM 824 C CA . ARG A 1 98 ? 3.021 8.097 2.685 1.00 77.19 98 ARG A CA 1
ATOM 825 C C . ARG A 1 98 ? 3.744 8.964 1.658 1.00 77.19 98 ARG A C 1
ATOM 827 O O . ARG A 1 98 ? 3.144 9.909 1.151 1.00 77.19 98 ARG A O 1
ATOM 834 N N . ARG A 1 99 ? 4.959 8.577 1.258 1.00 75.62 99 ARG A N 1
ATOM 835 C CA . ARG A 1 99 ? 5.732 9.265 0.208 1.00 75.62 99 ARG A CA 1
ATOM 836 C C . ARG A 1 99 ? 4.962 9.339 -1.103 1.00 75.62 99 ARG A C 1
ATOM 838 O O . ARG A 1 99 ? 4.829 10.413 -1.676 1.00 75.62 99 ARG A O 1
ATOM 845 N N . TRP A 1 100 ? 4.376 8.223 -1.541 1.00 73.88 100 TRP A N 1
ATOM 846 C CA . TRP A 1 100 ? 3.552 8.188 -2.750 1.00 73.88 100 TRP A CA 1
ATOM 847 C C . TRP A 1 100 ? 2.370 9.158 -2.684 1.00 73.88 100 TRP A C 1
ATOM 849 O O . TRP A 1 100 ? 2.085 9.843 -3.665 1.00 73.88 100 TRP A O 1
ATOM 859 N N . ARG A 1 101 ? 1.665 9.242 -1.547 1.00 76.25 101 ARG A N 1
ATOM 860 C CA . ARG A 1 101 ? 0.532 10.168 -1.387 1.00 76.25 101 ARG A CA 1
ATOM 861 C C . ARG A 1 101 ? 0.949 11.626 -1.536 1.00 76.25 101 ARG A C 1
ATOM 863 O O . ARG A 1 101 ? 0.178 12.377 -2.130 1.00 76.25 101 ARG A O 1
ATOM 870 N N . LEU A 1 102 ? 2.136 11.976 -1.050 1.00 83.56 102 LEU A N 1
ATOM 871 C CA . LEU A 1 102 ? 2.694 13.327 -1.105 1.00 83.56 102 LEU A CA 1
ATOM 872 C C . LEU A 1 102 ? 3.237 13.710 -2.490 1.00 83.56 102 LEU A C 1
ATOM 874 O O . LEU A 1 102 ? 3.470 14.887 -2.736 1.00 83.56 102 LEU A O 1
ATOM 878 N N . LEU A 1 103 ? 3.410 12.756 -3.415 1.00 82.88 103 LEU A N 1
ATOM 879 C CA . LEU A 1 103 ? 3.881 13.078 -4.764 1.00 82.88 103 LEU A CA 1
ATOM 880 C C . LEU A 1 103 ? 2.894 13.995 -5.516 1.00 82.88 103 LEU A C 1
ATOM 882 O O . LEU A 1 103 ? 1.682 13.725 -5.487 1.00 82.88 103 LEU A O 1
ATOM 886 N N . PRO A 1 104 ? 3.398 14.990 -6.273 1.00 91.12 104 PRO A N 1
ATOM 887 C CA . PRO A 1 104 ? 2.589 15.772 -7.201 1.00 91.12 104 PRO A CA 1
ATOM 888 C C . PRO A 1 104 ? 1.852 14.881 -8.214 1.00 91.12 104 PRO A C 1
ATOM 890 O O . PRO A 1 104 ? 2.358 13.806 -8.577 1.00 91.12 104 PRO A O 1
ATOM 893 N N . PRO A 1 105 ? 0.655 15.278 -8.676 1.00 86.62 105 PRO A N 1
ATOM 894 C CA . PRO A 1 105 ? -0.125 14.492 -9.630 1.00 86.62 105 PRO A CA 1
ATOM 895 C C . PRO A 1 105 ? 0.645 14.193 -10.926 1.00 86.62 105 PRO A C 1
ATOM 897 O O . PRO A 1 105 ? 0.581 13.067 -11.422 1.00 86.62 105 PRO A O 1
ATOM 900 N N . GLU A 1 106 ? 1.460 15.126 -11.413 1.00 86.88 106 GLU A N 1
ATOM 901 C CA . GLU A 1 106 ? 2.312 14.977 -12.600 1.00 86.88 106 GLU A CA 1
ATOM 902 C C . GLU A 1 106 ? 3.323 13.846 -12.401 1.00 86.88 106 GLU A C 1
ATOM 904 O O . GLU A 1 106 ? 3.452 12.949 -13.238 1.00 86.88 106 GLU A O 1
ATOM 909 N N . ARG A 1 107 ? 3.980 13.820 -11.234 1.00 84.19 107 ARG A N 1
ATOM 910 C CA . ARG A 1 107 ? 4.930 12.761 -10.866 1.00 84.19 107 ARG A CA 1
ATOM 911 C C . ARG A 1 107 ? 4.247 11.406 -10.729 1.00 84.19 107 ARG A C 1
ATOM 913 O O . ARG A 1 107 ? 4.776 10.401 -11.203 1.00 84.19 107 ARG A O 1
ATOM 920 N N . LYS A 1 108 ? 3.050 11.355 -10.139 1.00 83.00 108 LYS A N 1
ATOM 921 C CA . LYS A 1 108 ? 2.251 10.118 -10.073 1.00 83.00 108 LYS A CA 1
ATOM 922 C C . LYS A 1 108 ? 1.912 9.596 -11.472 1.00 83.00 108 LYS A C 1
ATOM 924 O O . LYS A 1 108 ? 2.008 8.390 -11.707 1.00 83.00 108 LYS A O 1
ATOM 929 N N . MET A 1 109 ? 1.535 10.478 -12.400 1.00 83.50 109 MET A N 1
ATOM 930 C CA . MET A 1 109 ? 1.245 10.107 -13.788 1.00 83.50 109 MET A CA 1
ATOM 931 C C . MET A 1 109 ? 2.486 9.598 -14.523 1.00 83.50 109 MET A C 1
ATOM 933 O O . MET A 1 109 ? 2.411 8.571 -15.196 1.00 83.50 109 MET A O 1
ATOM 937 N N . GLU A 1 110 ? 3.626 10.269 -14.367 1.00 86.44 110 GLU A N 1
ATOM 938 C CA . GLU A 1 110 ? 4.900 9.849 -14.957 1.00 86.44 110 GLU A CA 1
ATOM 939 C C . GLU A 1 110 ? 5.288 8.436 -14.493 1.00 86.44 110 GLU A C 1
ATOM 941 O O . GLU A 1 110 ? 5.561 7.553 -15.310 1.00 86.44 110 GLU A O 1
ATOM 946 N N . LEU A 1 111 ? 5.245 8.191 -13.180 1.00 83.50 111 LEU A N 1
ATOM 947 C CA . LEU A 1 111 ? 5.556 6.883 -12.599 1.00 83.50 111 LEU A CA 1
ATOM 948 C C . LEU A 1 111 ? 4.592 5.799 -13.082 1.00 83.50 111 LEU A C 1
ATOM 950 O O . LEU A 1 111 ? 5.014 4.681 -13.378 1.00 83.50 111 LEU A O 1
ATOM 954 N N . ARG A 1 112 ? 3.306 6.134 -13.221 1.00 80.31 112 ARG A N 1
ATOM 955 C CA . ARG A 1 112 ? 2.308 5.217 -13.774 1.00 80.31 112 ARG A CA 1
ATOM 956 C C . ARG A 1 112 ? 2.616 4.846 -15.223 1.00 80.31 112 ARG A C 1
ATOM 958 O O . ARG A 1 112 ? 2.572 3.664 -15.545 1.00 80.31 112 ARG A O 1
ATOM 965 N N . LYS A 1 113 ? 2.959 5.820 -16.073 1.00 82.38 113 LYS A N 1
ATOM 966 C CA . LYS A 1 113 ? 3.340 5.567 -17.473 1.00 82.38 113 LYS A CA 1
ATOM 967 C C . LYS A 1 113 ? 4.567 4.660 -17.550 1.00 82.38 113 LYS A C 1
ATOM 969 O O . LYS A 1 113 ? 4.533 3.661 -18.260 1.00 82.38 113 LYS A O 1
ATOM 974 N N . LYS A 1 114 ? 5.613 4.947 -16.764 1.00 78.94 114 LYS A N 1
ATOM 975 C CA . LYS A 1 114 ? 6.820 4.101 -16.689 1.00 78.94 114 LYS A CA 1
ATOM 976 C C . LYS A 1 114 ? 6.485 2.665 -16.291 1.00 78.94 114 LYS A C 1
ATOM 978 O O . LYS A 1 114 ? 6.991 1.725 -16.897 1.00 78.94 114 LYS A O 1
ATOM 983 N N . PHE A 1 115 ? 5.612 2.494 -15.301 1.00 80.88 115 PHE A N 1
ATOM 984 C CA . PHE A 1 115 ? 5.170 1.177 -14.859 1.00 80.88 115 PHE A CA 1
ATOM 985 C C . PHE A 1 115 ? 4.358 0.436 -15.930 1.00 80.88 115 PHE A C 1
ATOM 987 O O . PHE A 1 115 ? 4.627 -0.734 -16.190 1.00 80.88 115 PHE A O 1
ATOM 994 N N . ASP A 1 116 ? 3.407 1.113 -16.580 1.00 80.75 116 ASP A N 1
ATOM 995 C CA . ASP A 1 116 ? 2.617 0.539 -17.674 1.00 80.75 116 ASP A CA 1
ATOM 996 C C . ASP A 1 116 ? 3.519 0.093 -18.841 1.00 80.75 116 ASP A C 1
ATOM 998 O O . ASP A 1 116 ? 3.331 -1.003 -19.371 1.00 80.75 116 ASP A O 1
ATOM 1002 N N . SER A 1 117 ? 4.530 0.889 -19.206 1.00 83.50 117 SER A N 1
ATOM 1003 C CA . SER A 1 117 ? 5.520 0.507 -20.221 1.00 83.50 117 SER A CA 1
ATOM 1004 C C . SER A 1 117 ? 6.344 -0.703 -19.785 1.00 83.50 117 SER A C 1
ATOM 1006 O O . SER A 1 117 ? 6.487 -1.651 -20.550 1.00 83.50 117 SER A O 1
ATOM 1008 N N . PHE A 1 118 ? 6.828 -0.725 -18.540 1.00 81.38 118 PHE A N 1
ATOM 1009 C CA . PHE A 1 118 ? 7.602 -1.847 -18.001 1.00 81.38 118 PHE A CA 1
ATOM 1010 C C . PHE A 1 118 ? 6.816 -3.169 -17.996 1.00 81.38 118 PHE A C 1
ATOM 1012 O O . PHE A 1 118 ? 7.369 -4.230 -18.286 1.00 81.38 118 PHE A O 1
ATOM 1019 N N . GLN A 1 119 ? 5.512 -3.128 -17.702 1.00 80.12 119 GLN A N 1
ATOM 1020 C CA . GLN A 1 119 ? 4.668 -4.325 -17.748 1.00 80.12 119 GLN A CA 1
ATOM 1021 C C . GLN A 1 119 ? 4.556 -4.916 -19.158 1.00 80.12 119 GLN A C 1
ATOM 1023 O O . GLN A 1 119 ? 4.479 -6.136 -19.284 1.00 80.12 119 GLN A O 1
ATOM 1028 N N . LYS A 1 120 ? 4.585 -4.075 -20.196 1.00 84.88 120 LYS A N 1
ATOM 1029 C CA . LYS A 1 120 ? 4.507 -4.498 -21.603 1.00 84.88 120 LYS A CA 1
ATOM 1030 C C . LYS A 1 120 ? 5.839 -4.993 -22.174 1.00 84.88 120 LYS A C 1
ATOM 1032 O O . LYS A 1 120 ? 5.833 -5.634 -23.216 1.00 84.88 120 LYS A O 1
ATOM 1037 N N . MET A 1 121 ? 6.959 -4.700 -21.514 1.00 87.56 121 MET A N 1
ATOM 1038 C CA . MET A 1 121 ? 8.284 -5.146 -21.951 1.00 87.56 121 MET A CA 1
ATOM 1039 C C . MET A 1 121 ? 8.432 -6.668 -21.848 1.00 87.56 121 MET A C 1
ATOM 1041 O O . MET A 1 121 ? 7.967 -7.277 -20.876 1.00 87.56 121 MET A O 1
ATOM 1045 N N . ASN A 1 122 ? 9.138 -7.254 -22.815 1.00 92.75 122 ASN A N 1
ATOM 1046 C CA . ASN A 1 122 ? 9.579 -8.648 -22.764 1.00 92.75 122 ASN A CA 1
ATOM 1047 C C . ASN A 1 122 ? 10.713 -8.836 -21.716 1.00 92.75 122 ASN A C 1
ATOM 1049 O O . ASN A 1 122 ? 11.217 -7.845 -21.172 1.00 92.75 122 ASN A O 1
ATOM 1053 N N . PRO A 1 123 ? 11.104 -10.078 -21.369 1.00 88.88 123 PRO A N 1
ATOM 1054 C CA . PRO A 1 123 ? 12.117 -10.326 -20.339 1.00 88.88 123 PRO A CA 1
ATOM 1055 C C . PRO A 1 123 ? 13.449 -9.597 -20.577 1.00 88.88 123 PRO A C 1
ATOM 1057 O O . PRO A 1 123 ? 13.952 -8.951 -19.658 1.00 88.88 123 PRO A O 1
ATOM 1060 N N . GLU A 1 124 ? 13.957 -9.612 -21.810 1.00 90.75 124 GLU A N 1
ATOM 1061 C CA . GLU A 1 124 ? 15.224 -8.973 -22.184 1.00 90.75 124 GLU A CA 1
ATOM 1062 C C . GLU A 1 124 ? 15.154 -7.439 -22.059 1.00 90.75 124 GLU A C 1
ATOM 1064 O O . GLU A 1 124 ? 16.021 -6.791 -21.471 1.00 90.75 124 GLU A O 1
ATOM 1069 N N . GLN A 1 125 ? 14.060 -6.833 -22.524 1.00 87.69 125 GLN A N 1
ATOM 1070 C CA . GLN A 1 125 ? 13.803 -5.399 -22.381 1.00 87.69 125 GLN A CA 1
ATOM 1071 C C . GLN A 1 125 ? 13.704 -4.983 -20.907 1.00 87.69 125 GLN A C 1
ATOM 1073 O O . GLN A 1 125 ? 14.200 -3.919 -20.524 1.00 87.69 125 GLN A O 1
ATOM 1078 N N . ARG A 1 126 ? 13.091 -5.818 -20.057 1.00 87.88 126 ARG A N 1
ATOM 1079 C CA . ARG A 1 126 ? 13.013 -5.562 -18.610 1.00 87.88 126 ARG A CA 1
ATOM 1080 C C . ARG A 1 126 ? 14.385 -5.609 -17.952 1.00 87.88 126 ARG A C 1
ATOM 1082 O O . ARG A 1 126 ? 14.628 -4.821 -17.037 1.00 87.88 126 ARG A O 1
ATOM 1089 N N . GLU A 1 127 ? 15.257 -6.514 -18.379 1.00 88.31 127 GLU A N 1
ATOM 1090 C CA . GLU A 1 127 ? 16.623 -6.618 -17.868 1.00 88.31 127 GLU A CA 1
ATOM 1091 C C . GLU A 1 127 ? 17.440 -5.375 -18.221 1.00 88.31 127 GLU A C 1
ATOM 1093 O O . GLU A 1 127 ? 17.914 -4.686 -17.314 1.00 88.31 127 GLU A O 1
ATOM 1098 N N . ARG A 1 128 ? 17.445 -4.978 -19.499 1.00 88.69 128 ARG A N 1
ATOM 1099 C CA . ARG A 1 128 ? 18.092 -3.735 -19.952 1.00 88.69 128 ARG A CA 1
ATOM 1100 C C . ARG A 1 128 ? 17.570 -2.507 -19.199 1.00 88.69 128 ARG A C 1
ATOM 1102 O O . ARG A 1 128 ? 18.345 -1.656 -18.763 1.00 88.69 128 ARG A O 1
ATOM 1109 N N . PHE A 1 129 ? 16.256 -2.422 -18.978 1.00 86.81 129 PHE A N 1
ATOM 1110 C CA . PHE A 1 129 ? 15.653 -1.331 -18.205 1.00 86.81 129 PHE A CA 1
ATOM 1111 C C . PHE A 1 129 ? 16.141 -1.301 -16.743 1.00 86.81 129 PHE A C 1
ATOM 1113 O O . PHE A 1 129 ? 16.407 -0.227 -16.187 1.00 86.81 129 PHE A O 1
ATOM 1120 N N . ARG A 1 130 ? 16.276 -2.472 -16.101 1.00 84.25 130 ARG A N 1
ATOM 1121 C CA . ARG A 1 130 ? 16.805 -2.587 -14.731 1.00 84.25 130 ARG A CA 1
ATOM 1122 C C . ARG A 1 130 ? 18.272 -2.179 -14.666 1.00 84.25 130 ARG A C 1
ATOM 1124 O O . ARG A 1 130 ? 18.639 -1.451 -13.745 1.00 84.25 130 ARG A O 1
ATOM 1131 N N . GLU A 1 131 ? 19.089 -2.599 -15.625 1.00 89.12 131 GLU A N 1
ATOM 1132 C CA . GLU A 1 131 ? 20.501 -2.215 -15.700 1.00 89.12 131 GLU A CA 1
ATOM 1133 C C . GLU A 1 131 ? 20.684 -0.709 -15.876 1.00 89.12 131 GLU A C 1
ATOM 1135 O O . GLU A 1 131 ? 21.430 -0.085 -15.120 1.00 89.12 131 GLU A O 1
ATOM 1140 N N . GLN A 1 132 ? 19.946 -0.095 -16.806 1.00 86.56 132 GLN A N 1
ATOM 1141 C CA . GLN A 1 132 ? 19.972 1.357 -16.997 1.00 86.56 132 GLN A CA 1
ATOM 1142 C C . GLN A 1 132 ? 19.563 2.101 -15.721 1.00 86.56 132 GLN A C 1
ATOM 1144 O O . GLN A 1 132 ? 20.191 3.088 -15.339 1.00 86.56 132 GLN A O 1
ATOM 1149 N N . SER A 1 133 ? 18.540 1.605 -15.023 1.00 84.50 133 SER A N 1
ATOM 1150 C CA . SER A 1 133 ? 18.094 2.188 -13.755 1.00 84.50 133 SER A CA 1
ATOM 1151 C C . SER A 1 133 ? 19.137 2.048 -12.639 1.00 84.50 133 SER A C 1
ATOM 1153 O O . SER A 1 133 ? 19.243 2.943 -11.804 1.00 84.50 133 SER A O 1
ATOM 1155 N N . ARG A 1 134 ? 19.910 0.950 -12.614 1.00 86.50 134 ARG A N 1
ATOM 1156 C CA . ARG A 1 134 ? 21.026 0.755 -11.671 1.00 86.50 134 ARG A CA 1
ATOM 1157 C C . ARG A 1 134 ? 22.173 1.721 -11.957 1.00 86.50 134 ARG A C 1
ATOM 1159 O O . ARG A 1 134 ? 22.672 2.329 -11.019 1.00 86.50 134 ARG A O 1
ATOM 1166 N N . LYS A 1 135 ? 22.540 1.904 -13.231 1.00 86.06 135 LYS A N 1
ATOM 1167 C CA . LYS A 1 135 ? 23.598 2.842 -13.646 1.00 86.06 135 LYS A CA 1
ATOM 1168 C C . LYS A 1 135 ? 23.264 4.293 -13.291 1.00 86.06 135 LYS A C 1
ATOM 1170 O O . LYS A 1 135 ? 24.142 5.006 -12.851 1.00 86.06 135 LYS A O 1
ATOM 1175 N N . ARG A 1 136 ? 21.994 4.701 -13.404 1.00 78.69 136 ARG A N 1
ATOM 1176 C CA . ARG A 1 136 ? 21.527 6.057 -13.037 1.00 78.69 136 ARG A CA 1
ATOM 1177 C C . ARG A 1 136 ? 21.437 6.329 -11.528 1.00 78.69 136 ARG A C 1
ATOM 1179 O O . ARG A 1 136 ? 21.151 7.458 -11.149 1.00 78.69 136 ARG A O 1
ATOM 1186 N N . ARG A 1 137 ? 21.544 5.297 -10.683 1.00 73.06 137 ARG A N 1
ATOM 1187 C CA . ARG A 1 137 ? 21.513 5.421 -9.211 1.00 73.06 137 ARG A CA 1
ATOM 1188 C C . ARG A 1 137 ? 22.904 5.393 -8.570 1.00 73.06 137 ARG A C 1
ATOM 1190 O O . ARG A 1 137 ? 22.971 5.563 -7.357 1.00 73.06 137 ARG A O 1
ATOM 1197 N N . ARG A 1 138 ? 23.946 5.096 -9.349 1.00 55.28 138 ARG A N 1
ATOM 1198 C CA . ARG A 1 138 ? 25.348 5.278 -8.960 1.00 55.28 138 ARG A CA 1
ATOM 1199 C C . ARG A 1 138 ? 25.763 6.694 -9.318 1.00 55.28 138 ARG A C 1
ATOM 1201 O O . ARG A 1 138 ? 26.581 7.234 -8.555 1.00 55.28 138 ARG A O 1
#

pLDDT: mean 70.36, std 15.96, range [29.75, 92.75]

Foldseek 3Di:
DPCVVVPPLCLVPLLLLCCLPVLVVCCVPDPDVVSVVVNVVSVVVLVPDDPVSNVVNVVSPVVLVPDDPVVNVVSVVVSVVLVPDDPVVVVVVVVVSVVLVPDDPVVVVVVVVVVVVLVPDDPVRVVVVVVVVVVVVD